Protein AF-A0AA35E1C7-F1 (afdb_monomer_lite)

Foldseek 3Di:
DVVVVVVVVVVVVVVVVVVVVVVVVVLCVVQFDWDDQDDQWIWTDDGPDLFIFTARNVPRHTQATRFAFWFDDDQKIKGFHPPVATKIKIARNVVRDMDIHRDLVVVQVVCVVVVHDGDDCVVVPDDDDRNGDDDPFDFDDDPVGDTDGDDDD

pLDDT: mean 71.9, std 20.02, range [26.0, 97.0]

Radius of gyration: 21.8 Å; chains: 1; bounding box: 52×40×68 Å

Structure (mmCIF, N/CA/C/O backbone):
data_AF-A0AA35E1C7-F1
#
_entry.id   AF-A0AA35E1C7-F1
#
loop_
_atom_site.group_PDB
_atom_site.id
_atom_site.type_symbol
_atom_site.label_atom_id
_atom_site.label_alt_id
_atom_site.label_comp_id
_atom_site.label_asym_id
_atom_site.label_entity_id
_atom_site.label_seq_id
_atom_site.pdbx_PDB_ins_code
_atom_site.Cartn_x
_atom_site.Cartn_y
_atom_site.Cartn_z
_atom_site.occupancy
_atom_site.B_iso_or_equiv
_atom_site.auth_seq_id
_atom_site.auth_comp_id
_atom_site.auth_asym_id
_atom_site.auth_atom_id
_atom_site.pdbx_PDB_model_num
ATOM 1 N N . MET A 1 1 ? -33.613 17.774 47.452 1.00 62.56 1 MET A N 1
ATOM 2 C CA . MET A 1 1 ? -32.435 18.265 46.694 1.00 62.56 1 MET A CA 1
ATOM 3 C C . MET A 1 1 ? -31.326 17.228 46.501 1.00 62.56 1 MET A C 1
ATOM 5 O O . MET A 1 1 ? -31.061 16.902 45.356 1.00 62.56 1 MET A O 1
ATOM 9 N N . LYS A 1 2 ? -30.706 16.650 47.548 1.00 76.88 2 LYS A N 1
ATOM 10 C CA . LYS A 1 2 ? -29.529 15.755 47.386 1.00 76.88 2 LYS A CA 1
ATOM 11 C C . LYS A 1 2 ? -29.747 14.523 46.484 1.00 76.88 2 LYS A C 1
ATOM 13 O O . LYS A 1 2 ? -28.844 14.149 45.748 1.00 76.88 2 LYS A O 1
ATOM 18 N N . ARG A 1 3 ? -30.930 13.894 46.522 1.00 83.88 3 ARG A N 1
ATOM 19 C CA . ARG A 1 3 ? -31.257 12.731 45.664 1.00 83.88 3 ARG A CA 1
ATOM 20 C C . ARG A 1 3 ? -31.440 13.113 44.193 1.00 83.88 3 ARG A C 1
ATOM 22 O O . ARG A 1 3 ? -30.978 12.391 43.322 1.00 83.88 3 ARG A O 1
ATOM 29 N N . LEU A 1 4 ? -32.053 14.270 43.947 1.00 84.81 4 LEU A N 1
ATOM 30 C CA . LEU A 1 4 ? -32.298 14.792 42.604 1.00 84.81 4 LEU A CA 1
ATOM 31 C C . LEU A 1 4 ? -30.977 15.189 41.931 1.00 84.81 4 LEU A C 1
ATOM 33 O O . LEU A 1 4 ? -30.737 14.807 40.797 1.00 84.81 4 LEU A O 1
ATOM 37 N N . LEU A 1 5 ? -30.072 15.831 42.680 1.00 89.81 5 LEU A N 1
ATOM 38 C CA . LEU A 1 5 ? -28.720 16.155 42.217 1.00 89.81 5 LEU A CA 1
ATOM 39 C C . LEU A 1 5 ? -27.906 14.897 41.863 1.00 89.81 5 LEU A C 1
ATOM 41 O O . LEU A 1 5 ? -27.269 14.860 40.819 1.00 89.81 5 LEU A O 1
ATOM 45 N N . LYS A 1 6 ? -27.956 13.848 42.699 1.00 88.25 6 LYS A N 1
ATOM 46 C CA . LYS A 1 6 ? -27.282 12.569 42.408 1.00 88.25 6 LYS A CA 1
ATOM 47 C C . LYS A 1 6 ? -27.815 11.912 41.134 1.00 88.25 6 LYS A C 1
ATOM 49 O O . LYS A 1 6 ? -27.019 11.455 40.325 1.00 88.25 6 LYS A O 1
ATOM 54 N N . ALA A 1 7 ? -29.136 11.888 40.952 1.00 90.31 7 ALA A N 1
ATOM 55 C CA . ALA A 1 7 ? -29.751 11.345 39.742 1.00 90.31 7 ALA A CA 1
ATOM 56 C C . ALA A 1 7 ? -29.328 12.130 38.489 1.00 90.31 7 ALA A C 1
ATOM 58 O O . ALA A 1 7 ? -29.010 11.529 37.469 1.00 90.31 7 ALA A O 1
ATOM 59 N N . LEU A 1 8 ? -29.252 13.460 38.593 1.00 92.56 8 LEU A N 1
ATOM 60 C CA . LEU A 1 8 ? -28.843 14.346 37.501 1.00 92.56 8 LEU A CA 1
ATOM 61 C C . LEU A 1 8 ? -27.373 14.137 37.109 1.00 92.56 8 LEU A C 1
ATOM 63 O O . LEU A 1 8 ? -27.064 14.085 35.925 1.00 92.56 8 LEU A O 1
ATOM 67 N N . ILE A 1 9 ? -26.485 13.937 38.091 1.00 92.94 9 ILE A N 1
ATOM 68 C CA . ILE A 1 9 ? -25.074 13.602 37.846 1.00 92.94 9 ILE A CA 1
ATOM 69 C C . ILE A 1 9 ? -24.957 12.252 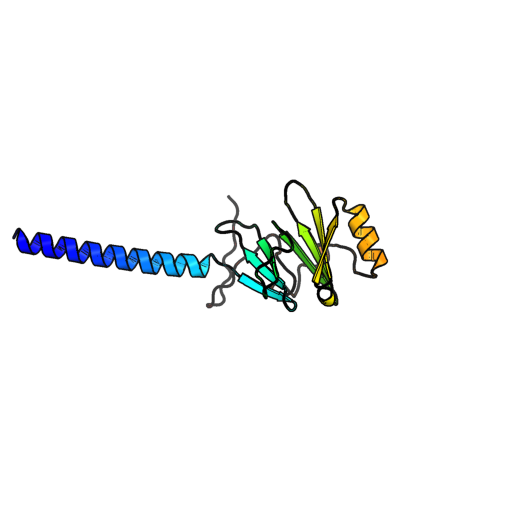37.136 1.00 92.94 9 ILE A C 1
ATOM 71 O O . ILE A 1 9 ? -24.314 12.184 36.098 1.00 92.94 9 ILE A O 1
ATOM 75 N N . VAL A 1 10 ? -25.609 11.198 37.644 1.00 94.12 10 VAL A N 1
ATOM 76 C CA . VAL A 1 10 ? -25.559 9.858 37.023 1.00 94.12 10 VAL A CA 1
ATOM 77 C C . VAL A 1 10 ? -26.069 9.901 35.583 1.00 94.12 10 VAL A C 1
ATOM 79 O O . VAL A 1 10 ? -25.450 9.330 34.688 1.00 94.12 10 VAL A O 1
ATOM 82 N N . PHE A 1 11 ? -27.167 10.619 35.347 1.00 94.62 11 PHE A N 1
ATOM 83 C CA . PHE A 1 11 ? -27.722 10.799 34.011 1.00 94.62 11 PHE A CA 1
ATOM 84 C C . PHE A 1 11 ? -26.764 11.560 33.081 1.00 94.62 11 PHE A C 1
ATOM 86 O O . PHE A 1 11 ? -26.512 11.116 31.963 1.00 94.62 11 PHE A O 1
ATOM 93 N N . ALA A 1 12 ? -26.162 12.656 33.554 1.00 95.06 12 ALA A N 1
ATOM 94 C CA . ALA A 1 12 ? -25.168 13.408 32.791 1.00 95.06 12 ALA A CA 1
ATOM 95 C C . ALA A 1 12 ? -23.922 12.563 32.469 1.00 95.06 12 ALA A C 1
ATOM 97 O O . ALA A 1 12 ? -23.410 12.626 31.353 1.00 95.06 12 ALA A O 1
ATOM 98 N N . THR A 1 13 ? -23.458 11.730 33.406 1.00 95.62 13 THR A N 1
ATOM 99 C CA . THR A 1 13 ? -22.335 10.811 33.181 1.00 95.62 13 THR A CA 1
ATOM 100 C C . THR A 1 13 ? -22.664 9.766 32.117 1.00 95.62 13 THR A C 1
ATOM 102 O O . THR A 1 13 ? -21.839 9.520 31.242 1.00 95.62 13 THR A O 1
ATOM 105 N N . LEU A 1 14 ? -23.868 9.186 32.137 1.00 96.56 14 LEU A N 1
ATOM 106 C CA . LEU A 1 14 ? -24.304 8.233 31.108 1.00 96.56 14 LEU A CA 1
ATOM 107 C C . LEU A 1 14 ? -24.347 8.871 29.714 1.00 96.56 14 LEU A C 1
ATOM 109 O O . LEU A 1 14 ? -23.885 8.261 28.749 1.00 96.56 14 LEU A O 1
ATOM 113 N N . ILE A 1 15 ? -24.840 10.109 29.609 1.00 96.31 15 ILE A N 1
ATOM 114 C CA . ILE A 1 15 ? -24.828 10.860 28.345 1.00 96.31 15 ILE A CA 1
ATOM 115 C C . ILE A 1 15 ? -23.391 11.094 27.878 1.00 96.31 15 ILE A C 1
ATOM 117 O O . ILE A 1 15 ? -23.081 10.822 26.722 1.00 96.31 15 ILE A O 1
ATOM 121 N N . ALA A 1 16 ? -22.503 11.546 28.766 1.00 96.25 16 ALA A N 1
ATOM 122 C CA . ALA A 1 16 ? -21.106 11.798 28.422 1.00 96.25 16 ALA A CA 1
ATOM 123 C C . ALA A 1 16 ? -20.390 10.529 27.930 1.00 96.25 16 ALA A C 1
ATOM 125 O O . ALA A 1 16 ? -19.695 10.576 26.918 1.00 96.25 16 ALA A O 1
ATOM 126 N N . ILE A 1 17 ? -20.609 9.386 28.591 1.00 97.00 17 ILE A N 1
ATOM 127 C CA . ILE A 1 17 ? -20.080 8.084 28.156 1.00 97.00 17 ILE A CA 1
ATOM 128 C C . ILE A 1 17 ? -20.627 7.717 26.773 1.00 97.00 17 ILE A C 1
ATOM 130 O O . ILE A 1 17 ? -19.868 7.295 25.907 1.00 97.00 17 ILE A O 1
ATOM 134 N N . THR A 1 18 ? -21.926 7.909 26.544 1.00 96.06 18 THR A N 1
ATOM 135 C CA . THR A 1 18 ? -22.553 7.605 25.250 1.00 96.06 18 THR A CA 1
ATOM 136 C C . THR A 1 18 ? -21.962 8.468 24.133 1.00 96.06 18 THR A C 1
ATOM 138 O O . THR A 1 18 ? -21.584 7.937 23.093 1.00 96.06 18 THR A O 1
ATOM 141 N N . ILE A 1 19 ? -21.808 9.778 24.362 1.00 95.81 19 ILE A N 1
ATOM 142 C CA . ILE A 1 19 ? -21.166 10.696 23.409 1.00 95.81 19 ILE A CA 1
ATOM 143 C C . ILE A 1 19 ? -19.728 10.255 23.133 1.00 95.81 19 ILE A C 1
ATOM 145 O O . ILE A 1 19 ? -19.321 10.218 21.977 1.00 95.81 19 ILE A O 1
ATOM 149 N N . PHE A 1 20 ? -18.974 9.881 24.170 1.00 96.00 20 PHE A N 1
ATOM 150 C CA . PHE A 1 20 ? -17.602 9.407 24.015 1.00 96.00 20 PHE A CA 1
ATOM 151 C C . PHE A 1 20 ? -17.523 8.130 23.169 1.00 96.00 20 PHE A C 1
ATOM 153 O O . PHE A 1 20 ? -16.702 8.063 22.262 1.00 96.00 20 PHE A O 1
ATOM 160 N N . ILE A 1 21 ? -18.394 7.144 23.410 1.00 94.62 21 ILE A N 1
ATOM 161 C CA . ILE A 1 21 ? -18.439 5.902 22.623 1.00 94.62 21 ILE A CA 1
ATOM 162 C C . ILE A 1 21 ? -18.789 6.202 21.165 1.00 94.62 21 ILE A C 1
A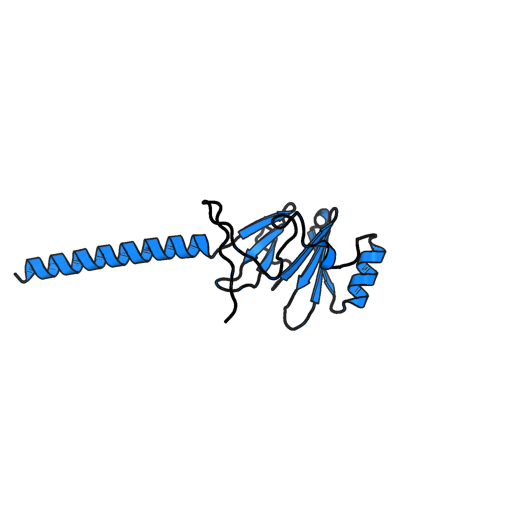TOM 164 O O . ILE A 1 21 ? -18.114 5.710 20.268 1.00 94.62 21 ILE A O 1
ATOM 168 N N . VAL A 1 22 ? -19.814 7.020 20.914 1.00 92.81 22 VAL A N 1
ATOM 169 C CA . VAL A 1 22 ? -20.212 7.377 19.544 1.00 92.81 22 VAL A CA 1
ATOM 170 C C . VAL A 1 22 ? -19.083 8.121 18.834 1.00 92.81 22 VAL A C 1
ATOM 172 O O . VAL A 1 22 ? -18.728 7.753 17.717 1.00 92.81 22 VAL A O 1
ATOM 175 N N . ALA A 1 23 ? -18.474 9.113 19.489 1.00 87.00 23 ALA A N 1
ATOM 176 C CA . ALA A 1 23 ? -17.336 9.839 18.940 1.00 87.00 23 ALA A CA 1
ATOM 177 C C . ALA A 1 23 ? -16.167 8.895 18.649 1.00 87.00 23 ALA A C 1
ATOM 179 O O . ALA A 1 23 ? -15.596 8.972 17.571 1.00 87.00 23 ALA A O 1
ATOM 180 N N . PHE A 1 24 ? -15.857 7.968 19.558 1.00 86.62 24 PHE A N 1
ATOM 181 C CA . PHE A 1 24 ? -14.808 6.969 19.375 1.00 86.62 24 PHE A CA 1
ATOM 182 C C . PHE A 1 24 ? -15.085 6.034 18.191 1.00 86.62 24 PHE A C 1
ATOM 184 O O . PHE A 1 24 ? -14.182 5.776 17.405 1.00 86.62 24 PHE A O 1
ATOM 191 N N . LEU A 1 25 ? -16.320 5.555 18.023 1.00 81.50 25 LEU A N 1
ATOM 192 C CA . LEU A 1 25 ? -16.693 4.691 16.899 1.00 81.50 25 LEU A CA 1
ATOM 193 C C . LEU A 1 25 ? -16.613 5.427 15.558 1.00 81.50 25 LEU A C 1
ATOM 195 O O . LEU A 1 25 ? -16.058 4.890 14.602 1.00 81.50 25 LEU A O 1
ATOM 199 N N . VAL A 1 26 ? -17.113 6.665 15.497 1.00 77.62 26 VAL A N 1
ATOM 200 C CA . VAL A 1 26 ? -16.965 7.524 14.312 1.00 77.62 26 VAL A CA 1
ATOM 201 C C . VAL A 1 26 ? -15.486 7.760 14.026 1.00 77.62 26 VAL A C 1
ATOM 203 O O . VAL A 1 26 ? -15.049 7.613 12.891 1.00 77.62 26 VAL A O 1
ATOM 206 N N . PHE A 1 27 ? -14.698 8.047 15.062 1.00 71.62 27 PHE A N 1
ATOM 207 C CA . PHE A 1 27 ? -13.259 8.232 14.944 1.00 71.62 27 PHE A CA 1
ATOM 208 C C . PHE A 1 27 ? -12.574 6.987 14.372 1.00 71.62 27 PHE A C 1
ATOM 210 O O . PHE A 1 27 ? -11.821 7.079 13.411 1.00 71.62 27 PHE A O 1
ATOM 217 N N . GLN A 1 28 ? -12.872 5.796 14.888 1.00 66.19 28 GLN A N 1
ATOM 218 C CA . GLN A 1 28 ? -12.310 4.565 14.336 1.00 66.19 28 GLN A CA 1
ATOM 219 C C . GLN A 1 28 ? -12.705 4.341 12.876 1.00 66.19 28 GLN A C 1
ATOM 221 O O . GLN A 1 28 ? -11.877 3.886 12.095 1.00 66.19 28 GLN A O 1
ATOM 226 N N . HIS A 1 29 ? -13.940 4.661 12.493 1.00 63.06 29 HIS A N 1
ATOM 227 C CA . HIS A 1 29 ? -14.388 4.466 11.119 1.00 63.06 29 HIS A CA 1
ATOM 228 C C . HIS A 1 29 ? -13.738 5.449 10.137 1.00 63.06 29 HIS A C 1
ATOM 230 O O . HIS A 1 29 ? -13.347 5.047 9.048 1.00 63.06 29 HIS A O 1
ATOM 236 N N . VAL A 1 30 ? -13.582 6.714 10.536 1.00 61.06 30 VAL A N 1
ATOM 237 C CA . VAL A 1 30 ? -12.973 7.758 9.697 1.00 61.06 30 VAL A CA 1
ATOM 238 C C . VAL A 1 30 ? -11.462 7.556 9.537 1.00 61.06 30 VAL A C 1
ATOM 240 O O . VAL A 1 30 ? -10.925 7.865 8.478 1.00 61.06 30 VAL A O 1
ATOM 243 N N . TYR A 1 31 ? -10.775 7.031 10.559 1.00 60.66 31 TYR A N 1
ATOM 244 C CA . TYR A 1 31 ? -9.308 6.932 10.569 1.00 60.66 31 TYR A CA 1
ATOM 245 C C . TYR A 1 31 ? -8.746 5.537 10.251 1.00 60.66 31 TYR A C 1
ATOM 247 O O . TYR A 1 31 ? -7.547 5.422 10.013 1.00 60.66 31 TYR A O 1
ATOM 255 N N . ASN A 1 32 ? -9.572 4.485 10.203 1.00 61.47 32 ASN A N 1
ATOM 256 C CA . ASN A 1 32 ? -9.164 3.183 9.664 1.00 61.47 32 ASN A CA 1
ATOM 257 C C . ASN A 1 32 ? -9.439 3.150 8.159 1.00 61.47 32 ASN A C 1
ATOM 259 O O . ASN A 1 32 ? -10.415 2.555 7.695 1.00 61.47 32 ASN A O 1
ATOM 263 N N . PHE A 1 33 ? -8.583 3.819 7.391 1.00 67.19 33 PHE A N 1
ATOM 264 C CA . PHE A 1 33 ? -8.669 3.776 5.941 1.00 67.19 33 PHE A CA 1
ATOM 265 C C . PHE A 1 33 ? -8.094 2.454 5.428 1.00 67.19 33 PHE A C 1
ATOM 267 O O . PHE A 1 33 ? -6.878 2.273 5.359 1.00 67.19 33 PHE A O 1
ATOM 274 N N . ARG A 1 34 ? -8.991 1.539 5.049 1.00 72.50 34 ARG A N 1
ATOM 275 C CA . ARG A 1 34 ? -8.648 0.313 4.331 1.00 72.50 34 ARG A CA 1
ATOM 276 C C . ARG A 1 34 ? -9.425 0.232 3.030 1.00 72.50 34 ARG A C 1
ATOM 278 O O . ARG A 1 34 ? -10.652 0.155 3.049 1.00 72.50 34 ARG A O 1
ATOM 285 N N . THR A 1 35 ? -8.724 0.199 1.903 1.00 73.06 35 THR A N 1
ATOM 286 C CA . THR A 1 35 ? -9.361 0.036 0.589 1.00 73.06 35 THR A CA 1
ATOM 287 C C . THR A 1 35 ? -8.619 -0.974 -0.271 1.00 73.06 35 THR A C 1
ATOM 289 O O . THR A 1 35 ? -7.419 -1.185 -0.119 1.00 73.06 35 THR A O 1
ATOM 292 N N . ARG A 1 36 ? -9.343 -1.632 -1.173 1.00 74.94 36 ARG A N 1
ATOM 293 C CA . ARG A 1 36 ? -8.758 -2.541 -2.160 1.00 74.94 36 ARG A CA 1
ATOM 294 C C . ARG A 1 36 ? -8.189 -1.712 -3.309 1.00 74.94 36 ARG A C 1
ATOM 296 O O . ARG A 1 36 ? -8.905 -0.878 -3.854 1.00 74.94 36 ARG A O 1
ATOM 303 N N . ILE A 1 37 ? -6.937 -1.967 -3.685 1.00 73.75 37 ILE A N 1
ATOM 304 C CA . ILE A 1 37 ? -6.301 -1.338 -4.853 1.00 73.75 37 ILE A CA 1
ATOM 305 C C . ILE A 1 37 ? -6.528 -2.221 -6.080 1.00 73.75 37 ILE A C 1
ATOM 307 O O . ILE A 1 37 ? -7.172 -1.809 -7.040 1.00 73.75 37 ILE A O 1
ATOM 311 N N . VAL A 1 38 ? -6.028 -3.458 -6.030 1.00 76.94 38 VAL A N 1
ATOM 312 C CA . VAL A 1 38 ? -6.054 -4.400 -7.154 1.00 76.94 38 VAL A CA 1
ATOM 313 C C . VAL A 1 38 ? -6.118 -5.832 -6.635 1.00 76.94 38 VAL A C 1
ATOM 315 O O . VAL A 1 38 ? -5.414 -6.178 -5.693 1.00 76.94 38 VAL A O 1
ATOM 318 N N . GLU A 1 39 ? -6.987 -6.654 -7.227 1.00 80.00 39 GLU A N 1
ATOM 319 C CA . GLU A 1 39 ? -7.244 -8.042 -6.810 1.00 80.00 39 GLU A CA 1
ATOM 320 C C . GLU A 1 39 ? -7.324 -8.223 -5.277 1.00 80.00 39 GLU A C 1
ATOM 322 O O . GLU A 1 39 ? -8.265 -7.739 -4.641 1.00 80.00 39 GLU A O 1
ATOM 327 N N . ASN A 1 40 ? -6.342 -8.916 -4.689 1.00 82.81 40 ASN A N 1
ATOM 328 C CA . ASN A 1 40 ? -6.242 -9.216 -3.262 1.00 82.81 40 ASN A CA 1
ATOM 329 C C . ASN A 1 40 ? -5.280 -8.278 -2.521 1.00 82.81 40 ASN A C 1
ATOM 331 O O . ASN A 1 40 ? -4.937 -8.559 -1.380 1.00 82.81 40 ASN A O 1
ATOM 335 N N . ILE A 1 41 ? -4.845 -7.174 -3.128 1.00 81.56 41 ILE A N 1
ATOM 336 C CA . ILE A 1 41 ? -3.975 -6.182 -2.493 1.00 81.56 41 ILE A CA 1
ATOM 337 C C . ILE A 1 41 ? -4.825 -5.019 -1.979 1.00 81.56 41 ILE A C 1
ATOM 339 O O . ILE A 1 41 ? -5.542 -4.346 -2.729 1.00 81.56 41 ILE A O 1
ATOM 343 N N . CYS A 1 42 ? -4.729 -4.785 -0.677 1.00 84.56 42 CYS A N 1
ATOM 344 C CA . CYS A 1 42 ? -5.365 -3.691 0.035 1.00 84.56 42 CYS A CA 1
ATOM 345 C C . CYS A 1 42 ? -4.305 -2.696 0.501 1.00 84.56 42 CYS A C 1
ATOM 347 O O . CYS A 1 42 ? -3.169 -3.067 0.787 1.00 84.56 42 CYS A O 1
ATOM 349 N N . ILE A 1 43 ? -4.705 -1.439 0.626 1.00 80.62 43 ILE A N 1
ATOM 350 C CA . ILE A 1 43 ? -3.967 -0.439 1.383 1.00 80.62 43 ILE A CA 1
ATOM 351 C C . ILE A 1 43 ? -4.584 -0.289 2.762 1.00 80.62 43 ILE A C 1
ATOM 353 O O . ILE A 1 43 ? -5.809 -0.305 2.886 1.00 80.62 43 ILE A O 1
ATOM 357 N N . ASP A 1 44 ? -3.737 -0.154 3.771 1.00 83.44 44 ASP A N 1
ATOM 358 C CA . ASP A 1 44 ? -4.116 0.022 5.168 1.00 83.44 44 ASP A CA 1
ATOM 359 C C . ASP A 1 44 ? -3.325 1.201 5.734 1.00 83.44 44 ASP A C 1
ATOM 361 O O . ASP A 1 44 ? -2.098 1.149 5.816 1.00 83.44 44 ASP A O 1
ATOM 365 N N . GLN A 1 45 ? -4.010 2.291 6.070 1.00 75.25 45 GLN A N 1
ATOM 366 C CA . GLN A 1 45 ? -3.364 3.465 6.651 1.00 75.25 45 GLN A CA 1
ATOM 367 C C . GLN A 1 45 ? -2.934 3.183 8.094 1.00 75.25 45 GLN A C 1
ATOM 369 O O . GLN A 1 45 ? -3.713 2.659 8.895 1.00 75.25 45 GLN A O 1
ATOM 374 N N . ILE A 1 46 ? -1.709 3.569 8.453 1.00 68.00 46 ILE A N 1
ATOM 375 C CA . ILE A 1 46 ? -1.262 3.536 9.846 1.00 68.00 46 ILE A CA 1
ATOM 376 C C . ILE A 1 46 ? -2.018 4.621 10.621 1.00 68.00 46 ILE A C 1
ATOM 378 O O . ILE A 1 46 ? -2.116 5.769 10.192 1.00 68.00 46 ILE A O 1
ATOM 382 N N . PHE A 1 47 ? -2.570 4.256 11.779 1.00 65.81 47 PHE A N 1
ATOM 383 C CA . PHE A 1 47 ? -3.432 5.127 12.581 1.00 65.81 47 PHE A CA 1
ATOM 384 C C . PHE A 1 47 ? -2.828 6.527 12.793 1.00 65.81 47 PHE A C 1
ATOM 386 O O . PHE A 1 47 ? -1.756 6.660 13.383 1.00 65.81 47 PHE A O 1
ATOM 393 N N . MET A 1 48 ? -3.552 7.565 12.347 1.00 60.78 48 MET A N 1
ATOM 394 C CA . MET A 1 48 ? -3.158 8.986 12.428 1.00 60.78 48 MET A CA 1
ATOM 395 C C . MET A 1 48 ? -1.859 9.366 11.705 1.00 60.78 48 MET A C 1
ATOM 397 O O . MET A 1 48 ? -1.301 10.429 11.980 1.00 60.78 48 MET A O 1
ATOM 401 N N . LYS A 1 49 ? -1.375 8.532 10.789 1.00 62.38 49 LYS A N 1
ATOM 402 C CA . LYS A 1 49 ? -0.184 8.819 10.002 1.00 62.38 49 LYS A CA 1
ATOM 403 C C . LYS A 1 49 ? -0.502 8.851 8.517 1.00 62.38 49 LYS A C 1
ATOM 405 O O . LYS A 1 49 ? -1.382 8.137 8.048 1.00 62.38 49 LYS A O 1
ATOM 410 N N . ASP A 1 50 ? 0.273 9.626 7.770 1.00 60.81 50 ASP A N 1
ATOM 411 C CA . ASP A 1 50 ? 0.244 9.635 6.301 1.00 60.81 50 ASP A CA 1
ATOM 412 C C . ASP A 1 50 ? 1.090 8.487 5.707 1.00 60.81 50 ASP A C 1
ATOM 414 O O . ASP A 1 50 ? 1.559 8.558 4.575 1.00 60.81 50 ASP A O 1
ATOM 418 N N . GLU A 1 51 ? 1.293 7.429 6.496 1.00 69.88 51 GLU A N 1
ATOM 419 C CA . GLU A 1 51 ? 2.025 6.215 6.152 1.00 69.88 51 GLU A CA 1
ATOM 420 C C . GLU A 1 51 ? 1.013 5.106 5.839 1.00 69.88 51 GLU A C 1
ATOM 422 O O . GLU A 1 51 ? 0.042 4.903 6.580 1.00 69.88 51 GLU A O 1
ATOM 427 N N . TYR A 1 52 ? 1.238 4.377 4.749 1.00 78.75 52 TYR A N 1
ATOM 428 C CA . TYR A 1 52 ? 0.336 3.328 4.297 1.00 78.75 52 TYR A CA 1
ATOM 429 C C . TYR A 1 52 ? 1.059 1.996 4.147 1.00 78.75 52 TYR A C 1
ATOM 431 O O . TYR A 1 52 ? 2.168 1.924 3.634 1.00 78.75 52 TYR A O 1
ATOM 439 N N . ASN A 1 53 ? 0.391 0.915 4.524 1.00 86.06 53 ASN A N 1
ATOM 440 C CA . ASN A 1 53 ? 0.867 -0.437 4.284 1.00 86.06 53 ASN A CA 1
ATOM 441 C C . ASN A 1 53 ? 0.130 -1.038 3.093 1.00 86.06 53 ASN A C 1
ATOM 443 O O . ASN A 1 53 ? -1.096 -0.950 3.008 1.00 86.06 53 ASN A O 1
ATOM 447 N N . LEU A 1 54 ? 0.859 -1.718 2.214 1.00 86.25 54 LEU A N 1
ATOM 448 C CA . LEU A 1 54 ? 0.261 -2.659 1.276 1.00 86.25 54 LEU A CA 1
ATOM 449 C C . LEU A 1 54 ? 0.125 -4.006 1.974 1.00 86.25 54 LEU A C 1
ATOM 451 O O . LEU A 1 54 ? 1.102 -4.551 2.491 1.00 86.25 54 LEU A O 1
ATOM 455 N N . ILE A 1 55 ? -1.086 -4.550 1.989 1.00 87.75 55 ILE A N 1
ATOM 456 C CA . ILE A 1 55 ? -1.418 -5.809 2.654 1.00 87.75 55 ILE A CA 1
ATOM 457 C C . ILE A 1 55 ? -2.157 -6.745 1.696 1.00 87.75 55 ILE A C 1
ATOM 459 O O . ILE A 1 55 ? -2.882 -6.302 0.807 1.00 87.75 55 ILE A O 1
ATOM 463 N N . ASP A 1 56 ? -2.033 -8.048 1.911 1.00 87.00 56 ASP A N 1
ATOM 464 C CA . ASP A 1 56 ? -2.905 -9.043 1.288 1.00 87.00 56 ASP A CA 1
ATOM 465 C C . ASP A 1 56 ? -4.253 -9.056 2.035 1.00 87.00 56 ASP A C 1
ATOM 467 O O . ASP A 1 56 ? -4.333 -9.393 3.219 1.00 87.00 56 ASP A O 1
ATOM 471 N N . CYS A 1 57 ? -5.328 -8.668 1.344 1.00 84.50 57 CYS A N 1
ATOM 472 C CA . CYS A 1 57 ? -6.687 -8.581 1.877 1.00 84.50 57 CYS A CA 1
ATOM 473 C C . CYS A 1 57 ? -7.215 -9.932 2.396 1.00 84.50 57 CYS A C 1
ATOM 475 O O . CYS A 1 57 ? -8.169 -9.957 3.172 1.00 84.50 57 CYS A O 1
ATOM 477 N N . THR A 1 58 ? -6.663 -11.054 1.927 1.00 87.38 58 THR A N 1
ATOM 478 C CA . THR A 1 58 ? -7.171 -12.405 2.213 1.00 87.38 58 THR A CA 1
ATOM 479 C C . THR A 1 58 ? -6.723 -12.888 3.585 1.00 87.38 58 THR A C 1
ATOM 481 O O . THR A 1 58 ? -7.484 -13.529 4.308 1.00 87.38 58 THR A O 1
ATOM 484 N N . ASN A 1 59 ? -5.472 -12.598 3.940 1.00 88.06 59 ASN A N 1
ATOM 485 C CA . ASN A 1 59 ? -4.815 -13.116 5.140 1.00 88.06 59 ASN A CA 1
ATOM 486 C C . ASN A 1 59 ? -4.276 -12.005 6.062 1.00 88.06 59 ASN A C 1
ATOM 488 O O . ASN A 1 59 ? -3.686 -12.320 7.093 1.00 88.06 59 ASN A O 1
ATOM 492 N N . ASN A 1 60 ? -4.487 -10.726 5.721 1.00 84.88 60 ASN A N 1
ATOM 493 C CA . ASN A 1 60 ? -3.956 -9.549 6.420 1.00 84.88 60 ASN A CA 1
ATOM 494 C C . ASN A 1 60 ? -2.423 -9.547 6.567 1.00 84.88 60 ASN A C 1
ATOM 496 O O . ASN A 1 60 ? -1.886 -8.915 7.479 1.00 84.88 60 ASN A O 1
ATOM 500 N N . LYS A 1 61 ? -1.696 -10.250 5.694 1.00 88.56 61 LYS A N 1
ATOM 501 C CA . LYS A 1 61 ? -0.234 -10.230 5.685 1.00 88.56 61 LYS A CA 1
ATOM 502 C C . LYS A 1 61 ? 0.246 -8.906 5.101 1.00 88.56 61 LYS A C 1
ATOM 504 O O . LYS A 1 61 ? -0.139 -8.543 3.993 1.00 88.56 61 LYS A O 1
ATOM 509 N N . VAL A 1 62 ? 1.126 -8.216 5.821 1.00 87.94 62 VAL A N 1
ATOM 510 C CA . VAL A 1 62 ? 1.802 -7.024 5.300 1.00 87.94 62 VAL A CA 1
ATOM 511 C C . VAL A 1 62 ? 2.771 -7.437 4.193 1.00 87.94 62 VAL A C 1
ATOM 513 O O . VAL A 1 62 ? 3.604 -8.323 4.389 1.00 87.94 62 VAL A O 1
ATOM 516 N N . LEU A 1 63 ? 2.621 -6.817 3.024 1.00 87.94 63 LEU A N 1
ATOM 517 C CA . LEU A 1 63 ? 3.464 -7.019 1.848 1.00 87.94 63 LEU A CA 1
ATOM 518 C C . LEU A 1 63 ? 4.577 -5.973 1.798 1.00 87.94 63 LEU A C 1
ATOM 520 O O . LEU A 1 63 ? 5.734 -6.329 1.593 1.00 87.94 63 LEU A O 1
ATOM 524 N N . VAL A 1 64 ? 4.225 -4.701 2.003 1.00 87.62 64 VAL A N 1
ATOM 525 C CA . VAL A 1 64 ? 5.161 -3.570 2.015 1.00 87.62 64 VAL A CA 1
ATOM 526 C C . VAL A 1 64 ? 4.697 -2.560 3.061 1.00 87.62 64 VAL A C 1
ATOM 528 O O . VAL A 1 64 ? 3.500 -2.284 3.157 1.00 87.62 64 VAL A O 1
ATOM 531 N N . GLN A 1 65 ? 5.637 -2.041 3.848 1.00 87.44 65 GLN A N 1
ATOM 532 C CA . GLN A 1 65 ? 5.390 -1.021 4.868 1.00 87.44 65 GLN A CA 1
ATOM 533 C C . GLN A 1 65 ? 5.742 0.374 4.356 1.00 87.44 65 GLN A C 1
ATOM 535 O O . GLN A 1 65 ? 6.589 0.502 3.473 1.00 87.44 65 GLN A O 1
ATOM 540 N N . ASP A 1 66 ? 5.093 1.389 4.927 1.00 81.00 66 ASP A N 1
ATOM 541 C CA . ASP A 1 66 ? 5.399 2.812 4.730 1.00 81.00 66 ASP A CA 1
ATOM 542 C C . ASP A 1 66 ? 5.494 3.228 3.258 1.00 81.00 66 ASP A C 1
ATOM 544 O O . ASP A 1 66 ? 6.398 3.940 2.820 1.00 81.00 66 ASP A O 1
ATOM 548 N N . VAL A 1 67 ? 4.535 2.753 2.471 1.00 79.25 67 VAL A N 1
ATOM 549 C CA . VAL A 1 67 ? 4.400 3.064 1.056 1.00 79.25 67 VAL A CA 1
ATOM 550 C C . VAL A 1 67 ? 3.909 4.494 0.891 1.00 79.25 67 VAL A C 1
ATOM 552 O O . VAL A 1 67 ? 2.839 4.863 1.381 1.00 79.25 67 VAL A O 1
ATOM 555 N N . SER A 1 68 ? 4.689 5.287 0.164 1.00 72.56 68 SER A N 1
ATOM 556 C CA . SER A 1 68 ? 4.327 6.654 -0.204 1.00 72.56 68 SER A CA 1
ATOM 557 C C . SER A 1 68 ? 3.595 6.696 -1.536 1.00 72.56 68 SER A C 1
ATOM 559 O O . SER A 1 68 ? 2.568 7.356 -1.667 1.00 72.56 68 SER A O 1
ATOM 561 N N . GLU A 1 69 ? 4.115 5.969 -2.520 1.00 74.88 69 GLU A N 1
ATOM 562 C CA . GLU A 1 69 ? 3.738 6.101 -3.921 1.00 74.88 69 GLU A CA 1
ATOM 563 C C . GLU A 1 69 ? 3.755 4.736 -4.607 1.00 74.88 69 GLU A C 1
ATOM 565 O O . GLU A 1 69 ? 4.561 3.863 -4.273 1.00 74.88 69 GLU A O 1
ATOM 570 N N . TRP A 1 70 ? 2.854 4.542 -5.570 1.00 79.69 70 TRP A N 1
ATOM 571 C CA . TRP A 1 70 ? 2.784 3.313 -6.350 1.00 79.69 70 TRP A CA 1
ATOM 572 C C . TRP A 1 70 ? 2.216 3.540 -7.742 1.00 79.69 70 TRP A C 1
ATOM 574 O O . TRP A 1 70 ? 1.576 4.545 -8.013 1.00 79.69 70 TRP A O 1
ATOM 584 N N . ILE A 1 71 ? 2.468 2.583 -8.626 1.00 77.94 71 ILE A N 1
ATOM 585 C CA . ILE A 1 71 ? 1.940 2.481 -9.978 1.00 77.94 71 ILE A CA 1
ATOM 586 C C . ILE A 1 71 ? 1.474 1.038 -10.149 1.00 77.94 71 ILE A C 1
ATOM 588 O O . ILE A 1 71 ? 2.187 0.094 -9.809 1.00 77.94 71 ILE A O 1
ATOM 592 N N . VAL A 1 72 ? 0.267 0.864 -10.674 1.00 79.12 72 VAL A N 1
ATOM 593 C CA . VAL A 1 72 ? -0.202 -0.428 -11.180 1.00 79.12 72 VAL A CA 1
ATOM 594 C C . VAL A 1 72 ? 0.064 -0.440 -12.683 1.00 79.12 72 VAL A C 1
ATOM 596 O O . VAL A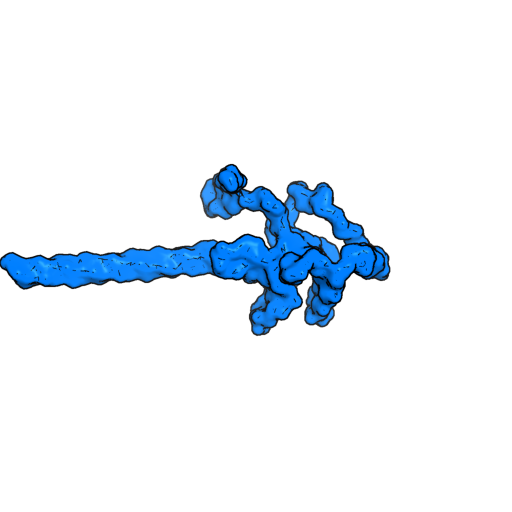 1 72 ? -0.308 0.498 -13.375 1.00 79.12 72 VAL A O 1
ATOM 599 N N . ALA A 1 73 ? 0.705 -1.469 -13.214 1.00 77.00 73 ALA A N 1
ATOM 600 C CA . ALA A 1 73 ? 0.790 -1.690 -14.653 1.00 77.00 73 ALA A CA 1
ATOM 601 C C . ALA A 1 73 ? 0.676 -3.188 -14.924 1.00 77.00 73 ALA A C 1
ATOM 603 O O . ALA A 1 73 ? 1.404 -3.991 -14.336 1.00 77.00 73 ALA A O 1
ATOM 604 N N . ASP A 1 74 ? -0.262 -3.550 -15.797 1.00 76.56 74 ASP A N 1
ATOM 605 C CA . ASP A 1 74 ? -0.632 -4.937 -16.071 1.00 76.56 74 ASP A CA 1
ATOM 606 C C . ASP A 1 74 ? -0.881 -5.724 -14.767 1.00 76.56 74 ASP A C 1
ATOM 608 O O . ASP A 1 74 ? -1.707 -5.326 -13.946 1.00 76.56 74 ASP A O 1
ATOM 612 N N . ASP A 1 75 ? -0.146 -6.818 -14.553 1.00 82.62 75 ASP A N 1
ATOM 613 C CA . ASP A 1 75 ? -0.229 -7.667 -13.359 1.00 82.62 75 ASP A CA 1
ATOM 614 C C . ASP A 1 75 ? 0.816 -7.299 -12.286 1.00 82.62 75 ASP A C 1
ATOM 616 O O . ASP A 1 75 ? 1.179 -8.134 -11.450 1.00 82.62 75 ASP A O 1
ATOM 620 N N . THR A 1 76 ? 1.346 -6.072 -12.315 1.00 81.62 76 THR A N 1
ATOM 621 C CA . THR A 1 76 ? 2.418 -5.625 -11.417 1.00 81.62 76 THR A CA 1
ATOM 622 C C . THR A 1 76 ? 2.060 -4.319 -10.714 1.00 81.62 76 THR A C 1
ATOM 624 O O . THR A 1 76 ? 1.602 -3.364 -11.329 1.00 81.62 76 THR A O 1
ATOM 627 N N . LEU A 1 77 ? 2.310 -4.260 -9.409 1.00 84.75 77 LEU A N 1
ATOM 628 C CA . LEU A 1 77 ? 2.200 -3.065 -8.577 1.00 84.75 77 LEU A CA 1
ATOM 629 C C . LEU A 1 77 ? 3.600 -2.698 -8.078 1.00 84.75 77 LEU A C 1
ATOM 631 O O . LEU A 1 77 ? 4.220 -3.497 -7.388 1.00 84.75 77 LEU A O 1
ATOM 635 N N . TYR A 1 78 ? 4.114 -1.519 -8.402 1.00 85.62 78 TYR A N 1
ATOM 636 C CA . TYR A 1 78 ? 5.477 -1.119 -8.038 1.00 85.62 78 TYR A CA 1
ATOM 637 C C . TYR A 1 78 ? 5.549 0.339 -7.600 1.00 85.62 78 TYR A C 1
ATOM 639 O O . TYR A 1 78 ? 4.716 1.145 -8.001 1.00 85.62 78 TYR A O 1
ATOM 647 N N . GLY A 1 79 ? 6.519 0.688 -6.760 1.00 84.06 79 GLY A N 1
ATOM 648 C CA . GLY A 1 79 ? 6.564 2.017 -6.157 1.00 84.06 79 GLY A CA 1
ATOM 649 C C . GLY A 1 79 ? 7.690 2.221 -5.159 1.00 84.06 79 GLY A C 1
ATOM 650 O O . GLY A 1 79 ? 8.687 1.498 -5.185 1.00 84.06 79 GLY A O 1
ATOM 651 N N . ILE A 1 80 ? 7.507 3.209 -4.282 1.00 81.38 80 ILE A N 1
ATOM 652 C CA . ILE A 1 80 ? 8.478 3.615 -3.261 1.00 81.38 80 ILE A CA 1
ATOM 653 C C . ILE A 1 80 ? 7.910 3.358 -1.860 1.00 81.38 80 ILE A C 1
ATOM 655 O O . ILE A 1 80 ? 6.765 3.694 -1.551 1.00 81.38 80 ILE A O 1
ATOM 659 N N . ALA A 1 81 ? 8.743 2.763 -1.013 1.00 82.69 81 ALA A N 1
ATOM 660 C CA . ALA A 1 81 ? 8.561 2.615 0.421 1.00 82.69 81 ALA A CA 1
ATOM 661 C C . ALA A 1 81 ? 9.585 3.496 1.154 1.00 82.69 81 ALA A C 1
ATOM 663 O O . ALA A 1 81 ? 10.756 3.521 0.781 1.00 82.69 81 ALA A O 1
ATOM 664 N N . LEU A 1 82 ? 9.144 4.198 2.198 1.00 75.75 82 LEU A N 1
ATOM 665 C CA . LEU A 1 82 ? 9.928 5.200 2.933 1.00 75.75 82 LEU A CA 1
ATOM 666 C C . LEU A 1 82 ? 10.615 4.668 4.206 1.00 75.75 82 LEU A C 1
ATOM 668 O O . LEU A 1 82 ? 11.164 5.452 4.977 1.00 75.75 82 LEU A O 1
ATOM 672 N N . ASP A 1 83 ? 10.570 3.362 4.456 1.00 68.56 83 ASP A N 1
ATOM 673 C CA . ASP A 1 83 ? 11.127 2.745 5.669 1.00 68.56 83 ASP A CA 1
ATOM 674 C C . ASP A 1 83 ? 12.667 2.842 5.704 1.00 68.56 83 ASP A C 1
ATOM 676 O O . ASP A 1 83 ? 13.359 2.190 4.915 1.00 68.56 83 ASP A O 1
ATOM 680 N N . ASP A 1 84 ? 13.172 3.695 6.608 1.00 60.69 84 ASP A N 1
ATOM 681 C CA . ASP A 1 84 ? 14.584 4.005 6.896 1.00 60.69 84 ASP A CA 1
ATOM 682 C C . ASP A 1 84 ? 15.479 4.289 5.660 1.00 60.69 84 ASP A C 1
ATOM 684 O O . ASP A 1 84 ? 16.708 4.189 5.713 1.00 60.69 84 ASP A O 1
ATOM 688 N N . GLY A 1 85 ? 14.868 4.705 4.544 1.00 62.78 85 GLY A N 1
ATOM 689 C CA . GLY A 1 85 ? 15.516 5.047 3.276 1.00 62.78 85 GLY A CA 1
ATOM 690 C C . GLY A 1 85 ? 14.564 4.898 2.084 1.00 62.78 85 GLY A C 1
ATOM 691 O O . GLY A 1 85 ? 13.521 4.258 2.197 1.00 62.78 85 GLY A O 1
ATOM 692 N N . ASP A 1 86 ? 14.915 5.477 0.930 1.00 67.75 86 ASP A N 1
ATOM 693 C CA . ASP A 1 86 ? 14.134 5.315 -0.306 1.00 67.75 86 ASP A CA 1
ATOM 694 C C . ASP A 1 86 ? 14.311 3.883 -0.839 1.00 67.75 86 ASP A C 1
ATOM 696 O O . ASP A 1 86 ? 15.249 3.593 -1.588 1.00 67.75 86 ASP A O 1
ATOM 700 N N . ARG A 1 87 ? 13.424 2.967 -0.437 1.00 83.44 87 ARG A N 1
ATOM 701 C CA . ARG A 1 87 ? 13.371 1.601 -0.973 1.00 83.44 87 ARG A CA 1
ATOM 702 C C . ARG A 1 87 ? 12.316 1.519 -2.057 1.00 83.44 87 ARG A C 1
ATOM 704 O O . ARG A 1 87 ? 11.259 2.133 -1.975 1.00 83.44 87 ARG A O 1
ATOM 711 N N . TYR A 1 88 ? 12.574 0.701 -3.057 1.00 87.06 88 TYR A N 1
ATOM 712 C CA . TYR A 1 88 ? 11.654 0.466 -4.156 1.00 87.06 88 TYR A CA 1
ATOM 713 C C . TYR A 1 88 ? 11.038 -0.909 -3.991 1.00 87.06 88 TYR A C 1
ATOM 715 O O . TYR A 1 88 ? 11.700 -1.851 -3.554 1.00 87.06 88 TYR A O 1
ATOM 723 N N . PHE A 1 89 ? 9.767 -1.043 -4.335 1.00 88.12 89 PHE A N 1
ATOM 724 C CA . PHE A 1 89 ? 9.087 -2.323 -4.270 1.00 88.12 89 PHE A CA 1
ATOM 725 C C . PHE A 1 89 ? 8.451 -2.673 -5.603 1.00 88.12 89 PHE A C 1
ATOM 727 O O . PHE A 1 89 ? 8.065 -1.807 -6.387 1.00 88.12 89 PHE A O 1
ATOM 734 N N . LEU A 1 90 ? 8.306 -3.972 -5.828 1.00 90.31 90 LEU A N 1
ATOM 735 C CA . LEU A 1 90 ? 7.573 -4.532 -6.947 1.00 90.31 90 LEU A CA 1
ATOM 736 C C . LEU A 1 90 ? 6.806 -5.761 -6.474 1.00 90.31 90 LEU A C 1
ATOM 738 O O . LEU A 1 90 ? 7.387 -6.701 -5.938 1.00 90.31 90 LEU A O 1
ATOM 742 N N . ILE A 1 91 ? 5.498 -5.763 -6.684 1.00 86.88 91 ILE A N 1
ATOM 743 C CA . ILE A 1 91 ? 4.578 -6.834 -6.331 1.00 86.88 91 ILE A CA 1
ATOM 744 C C . ILE A 1 91 ? 3.985 -7.390 -7.618 1.00 86.88 91 ILE A C 1
ATOM 746 O O . ILE A 1 91 ? 3.283 -6.689 -8.343 1.00 86.88 91 ILE A O 1
ATOM 750 N N . LYS A 1 92 ? 4.237 -8.668 -7.886 1.00 86.06 92 LYS A N 1
ATOM 751 C CA . LYS A 1 92 ? 3.559 -9.408 -8.952 1.00 86.06 92 LYS A CA 1
ATOM 752 C C . LYS A 1 92 ? 2.246 -9.934 -8.400 1.00 86.06 92 LYS A C 1
ATOM 754 O O . LYS A 1 92 ? 2.247 -10.797 -7.522 1.00 86.06 92 LYS A O 1
ATOM 759 N N . ILE A 1 93 ? 1.144 -9.397 -8.906 1.00 80.94 93 ILE A N 1
ATOM 760 C CA . ILE A 1 93 ? -0.198 -9.592 -8.354 1.00 80.94 93 ILE A CA 1
ATOM 761 C C . ILE A 1 93 ? -0.604 -11.067 -8.475 1.00 80.94 93 ILE A C 1
ATOM 763 O O . ILE A 1 93 ? -0.945 -11.696 -7.475 1.00 80.94 93 ILE A O 1
ATOM 767 N N . LYS A 1 94 ? -0.450 -11.652 -9.669 1.00 80.25 94 LYS A N 1
ATOM 768 C CA . LYS A 1 94 ? -0.792 -13.061 -9.938 1.00 80.25 94 LYS A CA 1
ATOM 769 C C . LYS A 1 94 ? 0.062 -14.064 -9.166 1.00 80.25 94 LYS A C 1
ATOM 771 O O . LYS A 1 94 ? -0.439 -15.107 -8.756 1.00 80.25 94 LYS A O 1
ATOM 776 N N . ASP A 1 95 ? 1.332 -13.734 -8.951 1.00 79.06 95 ASP A N 1
ATOM 777 C CA . ASP A 1 95 ? 2.286 -14.616 -8.273 1.00 79.06 95 ASP A CA 1
ATOM 778 C C . ASP A 1 95 ? 2.277 -14.422 -6.744 1.00 79.06 95 ASP A C 1
ATOM 780 O O . ASP A 1 95 ? 2.963 -15.149 -6.024 1.00 79.06 95 ASP A O 1
ATOM 784 N N . ASN A 1 96 ? 1.524 -13.432 -6.243 1.00 73.38 96 ASN A N 1
ATOM 785 C CA . ASN A 1 96 ? 1.508 -12.972 -4.850 1.00 73.38 96 ASN A CA 1
ATOM 786 C C . ASN A 1 96 ? 2.921 -12.830 -4.245 1.00 73.38 96 ASN A C 1
ATOM 788 O O . ASN A 1 96 ? 3.187 -13.225 -3.105 1.00 73.38 96 ASN A O 1
ATOM 792 N N . SER A 1 97 ? 3.853 -12.305 -5.043 1.00 80.94 97 SER A N 1
ATOM 793 C CA . SER A 1 97 ? 5.263 -12.161 -4.677 1.00 80.94 97 SER A CA 1
ATOM 794 C C . SER A 1 97 ? 5.656 -10.693 -4.642 1.00 80.94 97 SER A C 1
ATOM 796 O O . SER A 1 97 ? 5.336 -9.965 -5.582 1.00 80.94 97 SER A O 1
ATOM 798 N N . ALA A 1 98 ? 6.392 -10.283 -3.610 1.00 84.75 98 ALA A N 1
ATOM 799 C CA . ALA A 1 98 ? 6.937 -8.938 -3.471 1.00 84.75 98 ALA A CA 1
ATOM 800 C C . ALA A 1 98 ? 8.470 -8.980 -3.473 1.00 84.75 98 ALA A C 1
ATOM 802 O O . ALA A 1 98 ? 9.076 -9.863 -2.865 1.00 84.75 98 ALA A O 1
ATOM 803 N N . ILE A 1 99 ? 9.080 -8.018 -4.156 1.00 87.25 99 ILE A N 1
ATOM 804 C CA . ILE A 1 99 ? 10.522 -7.797 -4.227 1.00 87.25 99 ILE A CA 1
ATOM 805 C C . ILE A 1 99 ? 10.784 -6.393 -3.695 1.00 87.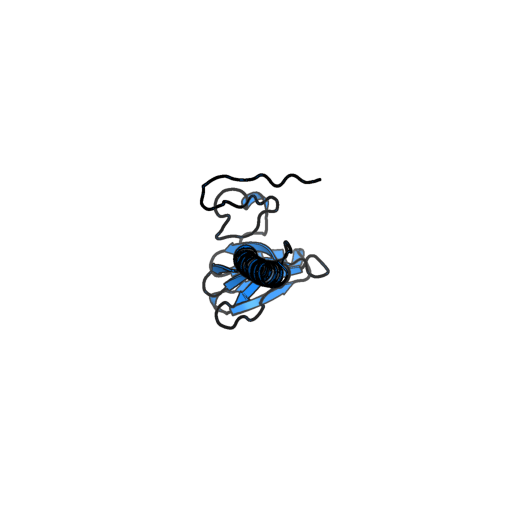25 99 ILE A C 1
ATOM 807 O O . ILE A 1 99 ? 10.084 -5.454 -4.073 1.00 87.25 99 ILE A O 1
ATOM 811 N N . LEU A 1 100 ? 11.786 -6.266 -2.827 1.00 88.06 100 LEU A N 1
ATOM 812 C CA . LEU A 1 100 ? 12.286 -4.989 -2.329 1.00 88.06 100 LEU A CA 1
ATOM 813 C C . LEU A 1 100 ? 13.679 -4.750 -2.908 1.00 88.06 100 LEU A C 1
ATOM 815 O O . LEU A 1 100 ? 14.499 -5.668 -2.943 1.00 88.06 100 LEU A O 1
ATOM 819 N N . LEU A 1 101 ? 13.926 -3.530 -3.366 1.00 86.88 101 LEU A N 1
ATOM 820 C CA . LEU A 1 101 ? 15.182 -3.090 -3.958 1.00 86.88 101 LEU A CA 1
ATOM 821 C C . LEU A 1 101 ? 15.658 -1.831 -3.234 1.00 86.88 101 LEU A C 1
ATOM 823 O O . LEU A 1 101 ? 14.877 -0.921 -2.967 1.00 86.88 101 LEU A O 1
ATOM 827 N N . GLU A 1 102 ? 1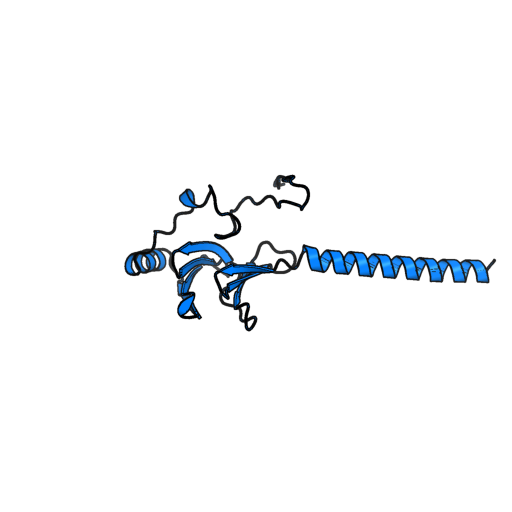6.948 -1.775 -2.926 1.00 85.00 102 GLU A N 1
ATOM 828 C CA . GLU A 1 102 ? 17.551 -0.670 -2.166 1.00 85.00 102 GLU A CA 1
ATOM 829 C C . GLU A 1 102 ? 18.047 0.474 -3.067 1.00 85.00 102 GLU A C 1
ATOM 831 O O . GLU A 1 102 ? 18.423 1.536 -2.582 1.00 85.00 102 GLU A O 1
ATOM 836 N N . SER A 1 103 ? 18.063 0.265 -4.387 1.00 81.06 103 SER A N 1
ATOM 837 C CA . SER A 1 103 ? 18.636 1.192 -5.364 1.00 81.06 103 SER A CA 1
ATOM 838 C C . SER A 1 103 ? 17.644 1.503 -6.479 1.00 81.06 103 SER A C 1
ATOM 840 O O . SER A 1 103 ? 17.069 0.603 -7.093 1.00 81.06 103 SER A O 1
ATOM 842 N N . GLY A 1 104 ? 17.493 2.794 -6.790 1.00 77.56 104 GLY A N 1
ATOM 843 C CA . GLY A 1 104 ? 16.652 3.253 -7.897 1.00 77.56 104 GLY A CA 1
ATOM 844 C C . GLY A 1 104 ? 17.194 2.857 -9.275 1.00 77.56 104 GLY A C 1
ATOM 845 O O . GLY A 1 104 ? 16.412 2.666 -10.203 1.00 77.56 104 GLY A O 1
ATOM 846 N N . LEU A 1 105 ? 18.517 2.681 -9.408 1.00 77.69 105 LEU A N 1
ATOM 847 C CA . LEU A 1 105 ? 19.125 2.167 -10.643 1.00 77.69 105 LEU A CA 1
ATOM 848 C C . LEU A 1 105 ? 18.725 0.708 -10.867 1.00 77.69 105 LEU A C 1
ATOM 850 O O . LEU A 1 105 ? 18.214 0.377 -11.934 1.00 77.69 105 LEU A O 1
ATOM 854 N N . ASP A 1 106 ? 18.859 -0.122 -9.829 1.00 83.19 106 ASP A N 1
ATOM 855 C CA . ASP A 1 106 ? 18.467 -1.532 -9.887 1.00 83.19 106 ASP A CA 1
ATOM 856 C C . ASP A 1 106 ? 16.971 -1.654 -10.181 1.00 83.19 106 ASP A C 1
ATOM 858 O O . ASP A 1 106 ? 16.562 -2.484 -10.986 1.00 83.19 106 ASP A O 1
ATOM 862 N N . PHE A 1 107 ? 16.151 -0.786 -9.583 1.00 85.44 107 PHE A N 1
ATOM 863 C CA . PHE A 1 107 ? 14.720 -0.731 -9.851 1.00 85.44 107 PHE A CA 1
ATOM 864 C C . PHE A 1 107 ? 14.400 -0.366 -11.301 1.00 85.44 107 PHE A C 1
ATOM 866 O O . PHE A 1 107 ? 13.624 -1.071 -11.942 1.00 85.44 107 PHE A O 1
ATOM 873 N N . SER A 1 108 ? 15.016 0.684 -11.848 1.00 83.06 108 SER A N 1
ATOM 874 C CA . SER A 1 108 ? 14.808 1.090 -13.243 1.00 83.06 108 SER A CA 1
ATOM 875 C C . SER A 1 108 ? 15.221 -0.009 -14.227 1.00 83.06 108 SER A C 1
ATOM 877 O O . SER A 1 108 ? 14.481 -0.307 -15.169 1.00 83.06 108 SER A O 1
ATOM 879 N N . ASP A 1 109 ? 16.372 -0.645 -14.004 1.00 86.12 109 ASP A N 1
ATOM 880 C CA . ASP A 1 109 ? 16.847 -1.750 -14.841 1.00 86.12 109 ASP A CA 1
ATOM 881 C C . ASP A 1 109 ? 15.916 -2.966 -14.742 1.00 86.12 109 ASP A C 1
ATOM 883 O O . ASP A 1 109 ? 15.625 -3.629 -15.746 1.00 86.12 109 ASP A O 1
ATOM 887 N N . TYR A 1 110 ? 15.386 -3.235 -13.547 1.00 88.19 110 TYR A N 1
ATOM 888 C CA . TYR A 1 110 ? 14.431 -4.314 -13.320 1.00 88.19 110 TYR A CA 1
ATOM 889 C C . TYR A 1 110 ? 13.095 -4.061 -14.029 1.00 88.19 110 TYR A C 1
ATOM 891 O O . TYR A 1 110 ? 12.576 -4.962 -14.689 1.00 88.19 110 TYR A O 1
ATOM 899 N N . LEU A 1 111 ? 12.562 -2.835 -13.964 1.00 86.44 111 LEU A N 1
ATOM 900 C CA . LEU A 1 111 ? 11.353 -2.441 -14.697 1.00 86.44 111 LEU A CA 1
ATOM 901 C C . LEU A 1 111 ? 11.543 -2.611 -16.207 1.00 86.44 111 LEU A C 1
ATOM 903 O O . LEU A 1 111 ? 10.715 -3.241 -16.863 1.00 86.44 111 LEU A O 1
ATOM 907 N N . ASN A 1 112 ? 12.671 -2.140 -16.743 1.00 87.88 112 ASN A N 1
ATOM 908 C CA . ASN A 1 112 ? 12.993 -2.272 -18.162 1.00 87.88 112 ASN A CA 1
ATOM 909 C C . ASN A 1 112 ? 13.104 -3.747 -18.593 1.00 87.88 112 ASN A C 1
ATOM 911 O O . ASN A 1 112 ? 12.583 -4.139 -19.635 1.00 87.88 112 ASN A O 1
ATOM 915 N N . THR A 1 113 ? 13.707 -4.597 -17.755 1.00 89.88 113 THR A N 1
ATOM 916 C CA . THR A 1 113 ? 13.804 -6.049 -18.002 1.00 89.88 113 THR A CA 1
ATOM 917 C C . THR A 1 113 ? 12.428 -6.717 -18.082 1.00 89.88 113 THR A C 1
ATOM 919 O O . THR A 1 113 ? 12.240 -7.662 -18.848 1.00 89.88 113 THR A O 1
ATOM 922 N N . LEU A 1 114 ? 11.456 -6.225 -17.312 1.00 87.12 114 LEU A N 1
ATOM 923 C CA . LEU A 1 114 ? 10.071 -6.696 -17.340 1.00 87.12 114 LEU A CA 1
ATOM 924 C C . LEU A 1 114 ? 9.227 -6.043 -18.448 1.00 87.12 114 LEU A C 1
ATOM 926 O O . LEU A 1 114 ? 8.061 -6.398 -18.596 1.00 87.12 114 LEU A O 1
ATOM 930 N N . GLY A 1 115 ? 9.791 -5.111 -19.224 1.00 85.69 115 GLY A N 1
ATOM 931 C CA . GLY A 1 115 ? 9.051 -4.327 -20.213 1.00 85.69 115 GLY A CA 1
ATOM 932 C C . GLY A 1 115 ? 8.040 -3.360 -19.590 1.00 85.69 115 GLY A C 1
ATOM 933 O O . GLY A 1 115 ? 7.105 -2.939 -20.268 1.00 85.69 115 GLY A O 1
ATOM 934 N N . LEU A 1 116 ? 8.206 -3.028 -18.306 1.00 82.25 116 LEU A N 1
ATOM 935 C CA . LEU A 1 116 ? 7.328 -2.116 -17.583 1.00 82.25 116 LEU A CA 1
ATOM 936 C C . LEU A 1 116 ? 7.722 -0.655 -17.847 1.00 82.25 116 LEU A C 1
ATOM 938 O O . LEU A 1 116 ? 8.902 -0.362 -18.072 1.00 82.25 116 LEU A O 1
ATOM 942 N N . PRO A 1 117 ? 6.756 0.281 -17.793 1.00 78.12 117 PRO A N 1
ATOM 943 C CA . PRO A 1 117 ? 7.045 1.703 -17.911 1.00 78.12 117 PRO A CA 1
ATOM 944 C C . PRO A 1 117 ? 8.065 2.166 -16.862 1.00 78.12 117 PRO A C 1
ATOM 946 O O . PRO A 1 117 ? 8.003 1.712 -15.712 1.00 78.12 117 PRO A O 1
ATOM 949 N N . PRO A 1 118 ? 8.971 3.098 -17.219 1.00 75.31 118 PRO A N 1
ATOM 950 C CA . PRO A 1 118 ? 9.889 3.676 -16.251 1.00 75.31 118 PRO A CA 1
ATOM 951 C C . PRO A 1 118 ? 9.104 4.353 -15.126 1.00 75.31 118 PRO A C 1
ATOM 953 O O . PRO A 1 118 ? 8.024 4.908 -15.344 1.00 75.31 118 PRO A O 1
ATOM 956 N N . TYR A 1 119 ? 9.661 4.336 -13.919 1.00 71.44 119 TYR A N 1
ATOM 957 C CA . TYR A 1 119 ? 9.056 5.035 -12.794 1.00 71.44 119 TYR A CA 1
ATOM 958 C C . TYR A 1 119 ? 9.226 6.552 -12.977 1.00 71.44 119 TYR A C 1
ATOM 960 O O . TYR A 1 119 ? 10.305 7.093 -12.741 1.00 71.44 119 TYR A O 1
ATOM 968 N N . SER A 1 120 ? 8.172 7.238 -13.433 1.00 63.25 120 SER A N 1
ATOM 969 C CA . SER A 1 120 ? 8.121 8.700 -13.539 1.00 63.25 120 SER A CA 1
ATOM 970 C C . SER A 1 120 ? 6.819 9.245 -12.961 1.00 63.25 120 SER A C 1
ATOM 972 O O . SER A 1 120 ? 5.725 8.917 -13.417 1.00 63.25 120 SER A O 1
ATOM 974 N N . ILE A 1 121 ? 6.943 10.135 -11.978 1.00 53.91 121 ILE A N 1
ATOM 975 C CA . ILE A 1 121 ? 5.811 10.770 -11.288 1.00 53.91 121 ILE A CA 1
ATOM 976 C C . ILE A 1 121 ? 5.135 11.826 -12.181 1.00 53.91 121 ILE A C 1
ATOM 978 O O . ILE A 1 121 ? 3.964 12.139 -11.975 1.00 53.91 121 ILE A O 1
ATOM 982 N N . SER A 1 122 ? 5.814 12.340 -13.217 1.00 50.62 122 SER A N 1
ATOM 983 C CA . SER A 1 122 ? 5.239 13.346 -14.130 1.00 50.62 122 SER A CA 1
ATOM 984 C C . SER A 1 122 ? 3.986 12.861 -14.864 1.00 50.62 122 SER A C 1
ATOM 986 O O . SER A 1 122 ? 3.154 13.675 -15.252 1.00 50.62 122 SER A O 1
ATOM 988 N N . ASP A 1 123 ? 3.833 11.545 -15.015 1.00 42.00 123 ASP A N 1
ATOM 989 C CA . ASP A 1 123 ? 2.697 10.925 -15.699 1.00 42.00 123 ASP A CA 1
ATOM 990 C C . ASP A 1 123 ? 1.583 10.502 -14.718 1.00 42.00 123 ASP A C 1
ATOM 992 O O . ASP A 1 123 ? 0.517 10.046 -15.135 1.00 42.00 123 ASP A O 1
ATOM 996 N N . SER A 1 124 ? 1.794 10.686 -13.408 1.00 44.47 124 SER A N 1
ATOM 997 C CA . SER A 1 124 ? 0.873 10.251 -12.347 1.00 44.47 124 SER A CA 1
ATOM 998 C C . SER A 1 124 ? -0.288 11.219 -12.081 1.00 44.47 124 SER A C 1
ATOM 1000 O O . SER A 1 124 ? -1.262 10.859 -11.419 1.00 44.47 124 SER A O 1
ATOM 1002 N N . GLU A 1 125 ? -0.225 12.454 -12.590 1.00 37.22 125 GLU A N 1
ATOM 1003 C CA . GLU A 1 125 ? -1.079 13.523 -12.064 1.00 37.22 125 GLU A CA 1
ATOM 1004 C C . GLU A 1 125 ? -2.515 13.580 -12.597 1.00 37.22 125 GLU A C 1
ATOM 1006 O O . GLU A 1 125 ? -3.344 14.196 -11.931 1.00 37.22 125 GLU A O 1
ATOM 1011 N N . ASN A 1 126 ? -2.894 12.949 -13.717 1.00 37.00 126 ASN A N 1
ATOM 1012 C CA . ASN A 1 126 ? -4.106 13.437 -14.399 1.00 37.00 126 ASN A CA 1
ATOM 1013 C C . ASN A 1 126 ? -5.402 12.615 -14.394 1.00 37.00 126 ASN A C 1
ATOM 1015 O O . ASN A 1 126 ? -6.427 13.246 -14.628 1.00 37.00 126 ASN A O 1
ATOM 1019 N N . MET A 1 127 ? -5.484 11.307 -14.087 1.00 35.00 127 MET A N 1
ATOM 1020 C CA . MET A 1 127 ? -6.806 10.637 -14.223 1.00 35.00 127 MET A CA 1
ATOM 1021 C C . MET A 1 127 ? -7.190 9.467 -13.289 1.00 35.00 127 MET A C 1
ATOM 1023 O O . MET A 1 127 ? -8.337 9.034 -13.376 1.00 35.00 127 MET A O 1
ATOM 1027 N N . ALA A 1 128 ? -6.349 8.948 -12.383 1.00 37.69 128 ALA A N 1
ATOM 1028 C CA . ALA A 1 128 ? -6.627 7.622 -11.784 1.00 37.69 128 ALA A CA 1
ATOM 1029 C C . ALA A 1 128 ? -6.394 7.478 -10.259 1.00 37.69 128 ALA A C 1
ATOM 1031 O O . ALA A 1 128 ? -6.125 6.391 -9.747 1.00 37.69 128 ALA A O 1
ATOM 1032 N N . HIS A 1 129 ? -6.569 8.572 -9.516 1.00 44.28 129 HIS A N 1
ATOM 1033 C CA . HIS A 1 129 ? -6.167 8.786 -8.111 1.00 44.28 129 HIS A CA 1
ATOM 1034 C C . HIS A 1 129 ? -6.769 7.871 -7.015 1.00 44.28 129 HIS A C 1
ATOM 1036 O O . HIS A 1 129 ? -6.394 7.990 -5.850 1.00 44.28 129 HIS A O 1
ATOM 1042 N N . LEU A 1 130 ? -7.649 6.921 -7.348 1.00 44.09 130 LEU A N 1
ATOM 1043 C CA . LEU A 1 130 ? -8.095 5.848 -6.434 1.00 44.09 130 LEU A CA 1
ATOM 1044 C C . LEU A 1 130 ? -7.635 4.446 -6.865 1.00 44.09 130 LEU A C 1
ATOM 1046 O O . LEU A 1 130 ? -7.537 3.564 -6.019 1.00 44.09 130 LEU A O 1
ATOM 1050 N N . PHE A 1 131 ? -7.297 4.255 -8.142 1.00 39.00 131 PHE A N 1
ATOM 1051 C CA . PHE A 1 131 ? -6.818 2.977 -8.679 1.00 39.00 131 PHE A CA 1
ATOM 1052 C C . PHE A 1 131 ? -5.281 2.874 -8.697 1.00 39.00 131 PHE A C 1
ATOM 1054 O O . PHE A 1 131 ? -4.759 1.766 -8.716 1.00 39.00 131 PHE A O 1
ATOM 1061 N N . TYR A 1 132 ? -4.556 4.003 -8.635 1.00 39.66 132 TYR A N 1
ATOM 1062 C CA . TYR A 1 132 ? -3.097 4.036 -8.841 1.00 39.66 132 TYR A CA 1
ATOM 1063 C C . TYR A 1 132 ? -2.298 4.793 -7.767 1.00 39.66 132 TYR A C 1
ATOM 1065 O O . TYR A 1 132 ? -1.114 4.993 -7.946 1.00 39.66 132 TYR A O 1
ATOM 1073 N N . GLY A 1 133 ? -2.884 5.179 -6.633 1.00 40.06 133 GLY A N 1
ATOM 1074 C CA . GLY A 1 133 ? -2.094 5.575 -5.459 1.00 40.06 133 GLY A CA 1
ATOM 1075 C C . GLY A 1 133 ? -1.854 7.044 -5.157 1.00 40.06 133 GLY A C 1
ATOM 1076 O O . GLY A 1 133 ? -2.455 7.934 -5.761 1.00 40.06 133 GLY A O 1
ATOM 1077 N N . ALA A 1 134 ? -1.153 7.285 -4.043 1.00 45.00 134 ALA A N 1
ATOM 1078 C CA . ALA A 1 134 ? -1.180 8.549 -3.310 1.00 45.00 134 ALA A CA 1
ATOM 1079 C C . ALA A 1 134 ? -0.283 9.640 -3.894 1.00 45.00 134 ALA A C 1
ATOM 1081 O O . ALA A 1 134 ? 0.913 9.675 -3.661 1.00 45.00 134 ALA A O 1
ATOM 1082 N N . GLY A 1 135 ? -0.902 10.589 -4.605 1.00 39.09 135 GLY A N 1
ATOM 1083 C CA . GLY A 1 135 ? -0.282 11.876 -4.910 1.00 39.09 135 GLY A CA 1
ATOM 1084 C C . GLY A 1 135 ? 0.022 12.68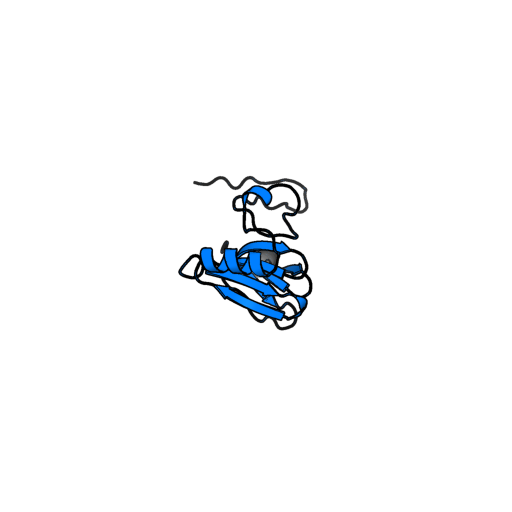9 -3.646 1.00 39.09 135 GLY A C 1
ATOM 1085 O O . GLY A 1 135 ? -0.725 12.663 -2.666 1.00 39.09 135 GLY A O 1
ATOM 1086 N N . ARG A 1 136 ? 1.118 13.444 -3.705 1.00 35.56 136 ARG A N 1
ATOM 1087 C CA . ARG A 1 136 ? 1.755 14.180 -2.599 1.00 35.56 136 ARG A CA 1
ATOM 1088 C C . ARG A 1 136 ? 0.931 15.346 -2.014 1.00 35.56 136 ARG A C 1
ATOM 1090 O O . ARG A 1 136 ? 1.285 15.847 -0.952 1.00 35.56 136 ARG A O 1
ATOM 1097 N N . ASP A 1 137 ? -0.170 15.743 -2.663 1.00 41.53 137 ASP A N 1
ATOM 1098 C CA . ASP A 1 137 ? -1.023 16.891 -2.297 1.00 41.53 137 ASP A CA 1
ATOM 1099 C C . ASP A 1 137 ? -2.528 16.527 -2.239 1.00 41.53 137 ASP A C 1
ATOM 1101 O O . ASP A 1 137 ? -3.370 17.120 -2.919 1.00 41.53 137 ASP A O 1
ATOM 1105 N N . ARG A 1 138 ? -2.911 15.517 -1.444 1.00 46.06 138 ARG A N 1
ATOM 1106 C CA . ARG A 1 138 ? -4.314 15.066 -1.389 1.00 46.06 138 ARG A CA 1
ATOM 1107 C C . ARG A 1 138 ? -5.250 16.001 -0.615 1.00 46.06 138 ARG A C 1
ATOM 1109 O O . ARG A 1 138 ? -5.021 16.367 0.534 1.00 46.06 138 ARG A O 1
ATOM 1116 N N . ILE A 1 139 ? -6.389 16.260 -1.255 1.00 35.94 139 ILE A N 1
ATOM 1117 C CA . ILE A 1 139 ? -7.639 16.745 -0.675 1.00 35.94 139 ILE A CA 1
ATOM 1118 C C . ILE A 1 139 ? -8.623 15.573 -0.654 1.00 35.94 139 ILE A C 1
ATOM 1120 O O . ILE A 1 139 ? -8.895 14.989 -1.702 1.00 35.94 139 ILE A O 1
ATOM 1124 N N . PHE A 1 140 ? -9.171 15.233 0.513 1.00 35.03 140 PHE A N 1
ATOM 1125 C CA . PHE A 1 140 ? -10.189 14.186 0.628 1.00 35.03 140 PHE A CA 1
ATOM 1126 C C . PHE A 1 140 ? -11.533 14.671 0.059 1.00 35.03 140 PHE A C 1
ATOM 1128 O O . PHE A 1 140 ? -12.012 15.727 0.486 1.00 35.03 140 PHE A O 1
ATOM 1135 N N . PRO A 1 141 ? -12.180 13.924 -0.854 1.00 33.84 141 PRO A N 1
ATOM 1136 C CA . PRO A 1 141 ? -13.585 14.143 -1.150 1.00 33.84 141 PRO A CA 1
ATOM 1137 C C . PRO A 1 141 ? -14.423 13.567 -0.003 1.00 33.84 141 PRO A C 1
ATOM 1139 O O . PRO A 1 141 ? -14.354 12.375 0.294 1.00 33.84 141 PRO A O 1
ATOM 1142 N N . THR A 1 142 ? -15.211 14.414 0.655 1.00 34.19 142 THR A N 1
ATOM 1143 C CA . THR A 1 142 ? -16.307 13.951 1.515 1.00 34.19 142 THR A CA 1
ATOM 1144 C C . THR A 1 142 ? -17.526 13.617 0.651 1.00 34.19 142 THR A C 1
ATOM 1146 O O . THR A 1 142 ? -17.630 14.077 -0.489 1.00 34.19 142 THR A O 1
ATOM 1149 N N . GLU A 1 143 ? -18.465 12.829 1.185 1.00 34.78 143 GLU A N 1
ATOM 1150 C CA . GLU A 1 143 ? -19.690 12.367 0.498 1.00 34.78 143 GLU A CA 1
ATOM 1151 C C . GLU A 1 143 ? -20.578 13.499 -0.076 1.00 34.78 143 GLU A C 1
ATOM 1153 O O . GLU A 1 143 ? -21.522 13.236 -0.815 1.00 34.78 143 GLU A O 1
ATOM 1158 N N . GLU A 1 144 ? -20.253 14.765 0.202 1.00 33.47 144 GLU A N 1
ATOM 1159 C CA . GLU A 1 144 ? -20.968 15.962 -0.253 1.00 33.47 144 GLU A CA 1
ATOM 1160 C C . GLU A 1 144 ? -20.309 16.674 -1.456 1.00 33.47 144 GLU A C 1
ATOM 1162 O O . GLU A 1 144 ? -20.780 17.726 -1.885 1.00 33.47 144 GLU A O 1
ATOM 1167 N N . GLY A 1 145 ? -19.237 16.121 -2.037 1.00 28.72 145 GLY A N 1
ATOM 1168 C CA . GLY A 1 145 ? -18.667 16.629 -3.294 1.00 28.72 145 GLY A CA 1
ATOM 1169 C C . GLY A 1 145 ? -17.869 17.936 -3.181 1.00 28.72 145 GLY A C 1
ATOM 1170 O O . GLY A 1 145 ? -17.662 18.608 -4.190 1.00 28.72 145 GLY A O 1
ATOM 1171 N N . CYS A 1 146 ? -17.386 18.294 -1.988 1.00 26.00 146 CYS A N 1
ATOM 1172 C CA . CYS A 1 146 ? -16.490 19.436 -1.790 1.00 26.00 146 CYS A CA 1
ATOM 1173 C C . CYS A 1 146 ? -15.071 18.998 -1.402 1.00 26.00 146 CYS A C 1
ATOM 1175 O O . CYS A 1 146 ? -14.872 18.182 -0.505 1.00 26.00 146 CYS A O 1
ATOM 1177 N N . CYS A 1 147 ? -14.082 19.605 -2.062 1.00 31.88 147 CYS A N 1
ATOM 1178 C CA . CYS A 1 147 ? -12.654 19.408 -1.829 1.00 31.88 147 CYS A CA 1
ATOM 1179 C C . CYS A 1 147 ? -12.137 20.455 -0.819 1.00 31.88 147 CYS A C 1
ATOM 1181 O O . CYS A 1 147 ? -12.156 21.650 -1.114 1.00 31.88 147 CYS A O 1
ATOM 1183 N N . VAL A 1 148 ? -11.633 20.036 0.350 1.00 31.52 148 VAL A N 1
ATOM 1184 C CA . VAL A 1 148 ? -10.920 20.921 1.295 1.00 31.52 148 VAL A CA 1
ATOM 1185 C C . VAL A 1 148 ? -9.404 20.953 1.010 1.00 31.52 148 VAL A C 1
ATOM 1187 O O . VAL A 1 148 ? -8.723 19.971 1.295 1.00 31.52 148 VAL A O 1
ATOM 1190 N N . PRO A 1 149 ? -8.825 22.060 0.504 1.00 31.36 149 PRO A N 1
ATOM 1191 C CA . PRO A 1 149 ? -7.379 22.176 0.311 1.00 31.36 149 PRO A CA 1
ATOM 1192 C C . PRO A 1 149 ? -6.609 22.102 1.629 1.00 31.36 149 PRO A C 1
ATOM 1194 O O . PRO A 1 149 ? -6.786 22.944 2.512 1.00 31.36 149 PRO A O 1
ATOM 1197 N N . TRP A 1 150 ? -5.712 21.120 1.738 1.00 32.94 150 TRP A N 1
ATOM 1198 C CA . TRP A 1 150 ? -4.748 21.022 2.829 1.00 32.94 150 TRP A CA 1
ATOM 1199 C C . TRP A 1 150 ? -3.669 22.099 2.630 1.00 32.94 150 TRP A C 1
ATOM 1201 O O . TRP A 1 150 ? -2.792 21.982 1.778 1.00 32.94 150 TRP A O 1
ATOM 1211 N N . ARG A 1 151 ? -3.758 23.217 3.363 1.00 28.69 151 ARG A N 1
ATOM 1212 C CA . ARG A 1 151 ? -2.699 24.243 3.392 1.00 28.69 151 ARG A CA 1
ATOM 1213 C C . ARG A 1 151 ? -1.708 23.935 4.512 1.00 28.69 151 ARG A C 1
ATOM 1215 O O . ARG A 1 151 ? -2.102 23.911 5.677 1.00 28.69 151 ARG A O 1
ATOM 1222 N N . ARG A 1 152 ? -0.424 23.807 4.161 1.00 37.84 152 ARG A N 1
ATOM 1223 C CA . ARG A 1 152 ? 0.697 23.770 5.116 1.00 37.84 152 ARG A CA 1
ATOM 1224 C C . ARG A 1 152 ? 0.722 25.034 5.991 1.00 37.84 152 ARG A C 1
ATOM 1226 O O . ARG A 1 152 ? 0.509 26.139 5.484 1.00 37.84 152 ARG A O 1
ATOM 1233 N N . ARG A 1 153 ? 1.020 24.861 7.280 1.00 34.50 153 ARG A N 1
ATOM 1234 C CA . ARG A 1 153 ? 1.733 25.856 8.095 1.00 34.50 153 ARG A CA 1
ATOM 1235 C C . ARG A 1 153 ? 3.190 25.441 8.188 1.00 34.50 153 ARG A C 1
ATOM 1237 O O . ARG A 1 153 ? 3.422 24.214 8.192 1.00 34.50 153 ARG A O 1
#

Secondary structure (DSSP, 8-state):
-HHHHHHHHHHHHHHHHHHHHHHHHHHHHHH--EEEEETTEEEEEPTTSS-EEEEETTT--EEEEEEEEEEEETTEEEEEE-TTS-EEEEEETTTTEEEEES-HHHHHHHHHHTTPPP--GGGSSSS-TTTS---TT--PBPTTS-B------

Sequence (153 aa):
MKRLLKALIVFATLIAITIFIVAFLVFQHVYNFRTRIVENICIDQIFMKDEYNLIDCTNNKVLVQDVSEWIVADDTLYGIALDDGDRYFLIKIKDNSAILLESGLDFSDYLNTLGLPPYSISDSENMAHLFYGAGRDRIFPTEEGCCVPWRRR